Protein AF-A0A1V1VZX0-F1 (afdb_monomer)

Secondary structure (DSSP, 8-state):
---TT----EEE-TTT--EEEPPHHHHTTSHHHHHHHHHHHHHHHHHHHT-TTTT-HHHHHHTT---HHHHTSHHHHHHHHHHHHHHHHHHHHHHHTT----------

Mean predicted aligned error: 8.4 Å

Solvent-accessible surface area (backbone atoms only — not comparable to full-atom values): 6699 Å² total; per-residue (Å²): 133,86,63,91,80,75,67,85,55,66,42,69,40,92,87,77,69,51,76,41,75,53,53,68,64,62,53,66,66,40,69,67,35,40,72,74,55,31,70,66,55,41,48,51,52,37,40,46,35,54,34,79,94,36,75,17,45,52,56,36,51,75,72,69,65,62,45,72,70,55,64,71,27,71,67,42,54,48,50,53,52,50,53,46,48,70,63,45,48,62,51,52,46,71,75,56,68,89,71,84,77,85,80,89,74,85,87,136

Sequence (108 aa):
MRMRAGVNTLVVDPLTGVETEKGLGALLVVDAALEILGPGLQLELRSLLVEQEGPNLRNELAHGLVTDAAAWSANAVYAWWLIMRIAVVPVWVAMHGDSEPGGEESDE

Structure (mmCIF, N/CA/C/O backbone):
data_AF-A0A1V1VZX0-F1
#
_entry.id   AF-A0A1V1VZX0-F1
#
loop_
_atom_site.group_PDB
_atom_site.id
_atom_site.type_symbol
_atom_site.label_atom_id
_atom_site.label_alt_id
_atom_site.label_comp_id
_atom_site.label_asym_id
_atom_site.label_entity_id
_atom_site.label_seq_id
_atom_site.pdbx_PDB_ins_code
_atom_site.Cartn_x
_atom_site.Cartn_y
_atom_site.Cartn_z
_atom_site.occupancy
_atom_site.B_iso_or_equiv
_atom_site.auth_seq_id
_atom_site.auth_comp_id
_atom_site.auth_asym_id
_atom_site.auth_atom_id
_atom_site.pdbx_PDB_model_num
ATOM 1 N N . MET A 1 1 ? -15.032 12.680 11.605 1.00 42.19 1 MET A N 1
ATOM 2 C CA . MET A 1 1 ? -14.862 11.727 10.486 1.00 42.19 1 MET A CA 1
ATOM 3 C C . MET A 1 1 ? -15.626 10.457 10.846 1.00 42.19 1 MET A C 1
ATOM 5 O O . MET A 1 1 ? -15.316 9.868 11.869 1.00 42.19 1 MET A O 1
ATOM 9 N N . ARG A 1 2 ? -16.710 10.100 10.140 1.00 34.97 2 ARG A N 1
ATOM 10 C CA . ARG A 1 2 ? -17.518 8.914 10.498 1.00 34.97 2 ARG A CA 1
ATOM 11 C C . ARG A 1 2 ? -16.845 7.653 9.944 1.00 34.97 2 ARG A C 1
ATOM 13 O O . ARG A 1 2 ? -16.831 7.463 8.732 1.00 34.97 2 ARG A O 1
ATOM 20 N N . MET A 1 3 ? -16.309 6.803 10.818 1.00 57.09 3 MET A N 1
ATOM 21 C CA . MET A 1 3 ? -15.815 5.470 10.458 1.00 57.09 3 MET A CA 1
ATOM 22 C C . MET A 1 3 ? -17.021 4.573 10.143 1.00 57.09 3 MET A C 1
ATOM 24 O O . MET A 1 3 ? -17.716 4.124 11.050 1.00 57.09 3 MET A O 1
ATOM 28 N N . ARG A 1 4 ? -17.312 4.350 8.854 1.00 59.84 4 ARG A N 1
ATOM 29 C CA . ARG A 1 4 ? -18.504 3.607 8.390 1.00 59.84 4 ARG A CA 1
ATOM 30 C C . ARG A 1 4 ? -18.593 2.163 8.909 1.00 59.84 4 ARG A C 1
ATOM 32 O O . ARG A 1 4 ? -19.697 1.646 8.991 1.00 59.84 4 ARG A O 1
ATOM 39 N N . ALA A 1 5 ? -17.467 1.550 9.274 1.00 69.75 5 ALA A N 1
ATOM 40 C CA . ALA A 1 5 ? -17.396 0.161 9.733 1.00 69.75 5 ALA A CA 1
ATOM 41 C C . ALA A 1 5 ? -17.203 0.002 11.2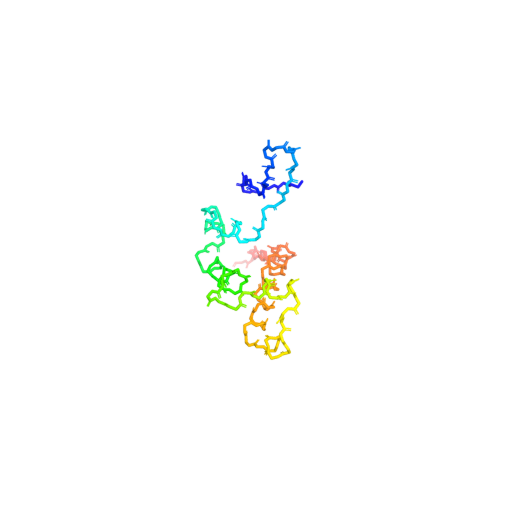56 1.00 69.75 5 ALA A C 1
ATOM 43 O O . ALA A 1 5 ? -17.093 -1.117 11.737 1.00 69.75 5 ALA A O 1
ATOM 44 N N . GLY A 1 6 ? -17.110 1.096 12.027 1.00 77.06 6 GLY A N 1
ATOM 45 C CA . GLY A 1 6 ? -16.894 1.024 13.483 1.00 77.06 6 GLY A CA 1
ATOM 46 C C . GLY A 1 6 ? -15.530 0.462 13.925 1.00 77.06 6 GLY A C 1
ATOM 47 O O . GLY A 1 6 ? -15.329 0.208 15.109 1.00 77.06 6 GLY A O 1
ATOM 48 N N . VAL A 1 7 ? -14.588 0.274 12.996 1.00 81.94 7 VAL A N 1
ATOM 49 C CA . VAL A 1 7 ? -13.246 -0.261 13.270 1.00 81.94 7 VAL A CA 1
ATOM 50 C C . VAL A 1 7 ? -12.346 0.840 13.822 1.00 81.94 7 VAL A C 1
ATOM 52 O O . VAL A 1 7 ? -12.203 1.889 13.200 1.00 81.94 7 VAL A O 1
ATOM 55 N N . ASN A 1 8 ? -11.694 0.583 14.959 1.00 81.75 8 ASN A N 1
ATOM 56 C CA . ASN A 1 8 ? -10.736 1.518 15.542 1.00 81.75 8 ASN A CA 1
ATOM 57 C C . ASN A 1 8 ? -9.443 1.566 14.704 1.00 81.75 8 ASN A C 1
ATOM 59 O O . ASN A 1 8 ? -8.684 0.588 14.660 1.00 81.75 8 ASN A O 1
ATOM 63 N N . THR A 1 9 ? -9.184 2.708 14.064 1.00 84.69 9 THR A N 1
ATOM 64 C CA . THR A 1 9 ? -7.963 2.968 13.283 1.00 84.69 9 THR A CA 1
ATOM 65 C C . THR A 1 9 ? -6.873 3.682 14.076 1.00 84.69 9 THR A C 1
ATOM 67 O O . THR A 1 9 ? -5.783 3.859 13.551 1.00 84.69 9 THR A O 1
ATOM 70 N N . LEU A 1 10 ? -7.114 4.033 15.337 1.00 87.38 10 LEU A N 1
ATOM 71 C CA . LEU A 1 10 ? -6.179 4.760 16.186 1.00 87.38 10 LEU A CA 1
ATOM 72 C C . LEU A 1 10 ? -5.286 3.813 16.999 1.00 87.38 10 LEU A C 1
ATOM 74 O O . LEU A 1 10 ? -5.649 2.680 17.335 1.00 87.38 10 LEU A O 1
ATOM 78 N N . VAL A 1 11 ? -4.102 4.310 17.331 1.00 84.81 11 VAL A N 1
ATOM 79 C CA . VAL A 1 11 ? -3.175 3.780 18.328 1.00 84.81 11 VAL A CA 1
ATOM 80 C C . VAL A 1 11 ? -3.029 4.841 19.406 1.00 84.81 11 VAL A C 1
ATOM 82 O O . VAL A 1 11 ? -2.673 5.980 19.108 1.00 84.81 11 VAL A O 1
ATOM 85 N N . VAL A 1 12 ? -3.297 4.458 20.652 1.00 86.38 12 VAL A N 1
ATOM 86 C CA . VAL A 1 12 ? -3.113 5.321 21.821 1.00 86.38 12 VAL A CA 1
ATOM 87 C C . VAL A 1 12 ? -1.799 4.944 22.487 1.00 86.38 12 VAL A C 1
ATOM 89 O O . VAL A 1 12 ? -1.601 3.780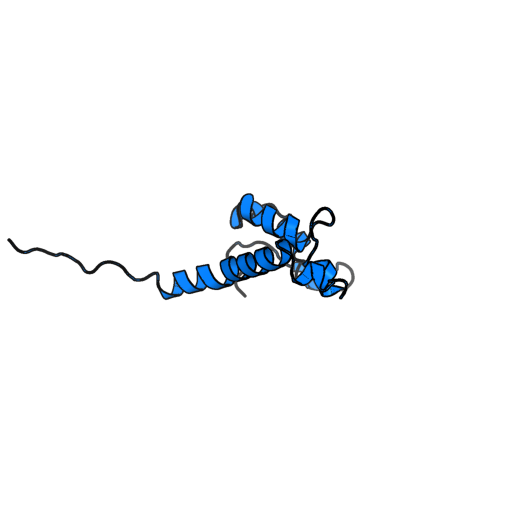 22.842 1.00 86.38 12 VAL A O 1
ATOM 92 N N . ASP A 1 13 ? -0.907 5.913 22.655 1.00 85.25 13 ASP A N 1
ATOM 93 C CA . ASP A 1 13 ? 0.297 5.734 23.461 1.00 85.25 13 ASP A CA 1
ATOM 94 C C . ASP A 1 13 ? -0.098 5.654 24.952 1.00 85.25 13 ASP A C 1
ATOM 96 O O . ASP A 1 13 ? -0.642 6.619 25.495 1.00 85.25 13 ASP A O 1
ATOM 100 N N . PRO A 1 14 ? 0.166 4.528 25.642 1.00 85.19 14 PRO A N 1
ATOM 101 C CA . PRO A 1 14 ? -0.244 4.340 27.032 1.00 85.19 14 PRO A CA 1
ATOM 102 C C . PRO A 1 14 ? 0.513 5.227 28.034 1.00 85.19 14 PRO A C 1
ATOM 104 O O . PRO A 1 14 ? 0.049 5.386 29.162 1.00 85.19 14 PRO A O 1
ATOM 107 N N . LEU A 1 15 ? 1.669 5.786 27.662 1.00 85.81 15 LEU A N 1
ATOM 108 C CA . LEU A 1 15 ? 2.494 6.641 28.522 1.00 85.81 15 LEU A CA 1
ATOM 109 C C . LEU A 1 15 ? 2.159 8.124 28.347 1.00 85.81 15 LEU A C 1
ATOM 111 O O . LEU A 1 15 ? 2.169 8.872 29.324 1.00 85.81 15 LEU A O 1
ATOM 115 N N . THR A 1 16 ? 1.885 8.555 27.115 1.00 89.00 16 THR A N 1
ATOM 116 C CA . THR A 1 16 ? 1.655 9.974 26.793 1.00 89.00 16 THR A CA 1
ATOM 117 C C . THR A 1 16 ? 0.183 10.322 26.577 1.00 89.00 16 THR A C 1
ATOM 119 O O . THR A 1 16 ? -0.178 11.496 26.632 1.00 89.00 16 THR A O 1
ATOM 122 N N . GLY A 1 17 ? -0.676 9.324 26.339 1.00 87.88 17 GLY A N 1
ATOM 123 C CA . GLY A 1 17 ? -2.086 9.512 25.991 1.00 87.88 17 GLY A CA 1
ATOM 124 C C . GLY A 1 17 ? -2.308 10.070 24.582 1.00 87.88 17 GLY A C 1
ATOM 125 O O . GLY A 1 17 ? -3.436 10.416 24.239 1.00 87.88 17 GLY A O 1
ATOM 126 N N . VAL A 1 18 ? -1.253 10.190 23.769 1.00 89.31 18 VAL A N 1
ATOM 127 C CA . VAL A 1 18 ? -1.343 10.716 22.404 1.00 89.31 18 VAL A CA 1
ATOM 128 C C . VAL A 1 18 ? -1.970 9.671 21.486 1.00 89.31 18 VAL A C 1
ATOM 130 O O . VAL A 1 18 ? -1.546 8.515 21.454 1.00 89.31 18 VAL A O 1
ATOM 133 N N . GLU A 1 19 ? -2.963 10.099 20.709 1.00 89.81 19 GLU A N 1
ATOM 134 C CA . GLU A 1 19 ? -3.600 9.279 19.682 1.00 89.81 19 GLU A CA 1
ATOM 135 C C . GLU A 1 19 ? -2.952 9.528 18.317 1.00 89.81 19 GLU A C 1
ATOM 137 O O . GLU A 1 19 ? -2.774 10.669 17.885 1.00 89.81 19 GLU A O 1
ATOM 142 N N . THR A 1 20 ? -2.610 8.448 17.622 1.00 88.12 20 THR A N 1
ATOM 143 C CA . THR A 1 20 ? -2.071 8.477 16.256 1.00 88.12 20 THR A CA 1
ATOM 144 C C . THR A 1 20 ? -2.810 7.479 15.379 1.00 88.12 20 THR A C 1
ATOM 146 O O . THR A 1 20 ? -3.356 6.498 15.871 1.00 88.12 20 THR A O 1
ATOM 149 N N . GLU A 1 21 ? -2.848 7.709 14.070 1.00 87.81 21 GLU A N 1
ATOM 150 C CA . GLU A 1 21 ? -3.440 6.740 13.145 1.00 87.81 21 GLU A CA 1
ATOM 151 C C . GLU A 1 21 ? -2.527 5.520 12.973 1.00 87.81 21 GLU A C 1
ATOM 153 O O . GLU A 1 21 ? -1.302 5.636 12.847 1.00 87.81 21 GLU A O 1
ATOM 158 N N . LYS A 1 22 ? -3.133 4.332 12.913 1.00 88.62 22 LYS A N 1
ATOM 159 C CA . LYS A 1 22 ? -2.447 3.089 12.556 1.00 88.62 22 LYS A CA 1
ATOM 160 C C . LYS A 1 22 ? -1.825 3.236 11.171 1.00 88.62 22 LYS A C 1
ATOM 162 O O . LYS A 1 22 ? -2.468 3.657 10.212 1.00 88.62 22 LYS A O 1
ATOM 167 N N . GLY A 1 23 ? -0.575 2.798 11.044 1.00 89.56 23 GLY A N 1
ATOM 168 C CA . GLY A 1 23 ? 0.063 2.672 9.738 1.00 89.56 23 GLY A CA 1
ATOM 169 C C . GLY A 1 23 ? -0.668 1.663 8.844 1.00 89.56 23 GLY A C 1
ATOM 170 O O . GLY A 1 23 ? -1.289 0.718 9.332 1.00 89.56 23 GLY A O 1
ATOM 171 N N . LEU A 1 24 ? -0.529 1.822 7.524 1.00 90.75 24 LEU A N 1
ATOM 172 C CA . LEU A 1 24 ? -1.189 0.969 6.527 1.00 90.75 24 LEU A CA 1
ATOM 173 C C . LEU A 1 24 ? -0.956 -0.530 6.772 1.00 90.75 24 LEU A C 1
ATOM 175 O O . LEU A 1 24 ? -1.896 -1.310 6.699 1.00 90.75 24 LEU A O 1
ATOM 179 N N . GLY A 1 25 ? 0.270 -0.932 7.119 1.00 91.19 25 GLY A N 1
ATOM 180 C CA . 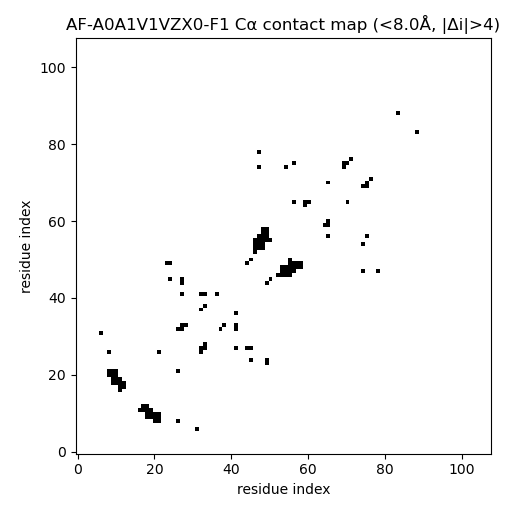GLY A 1 25 ? 0.570 -2.335 7.412 1.00 91.19 25 GLY A CA 1
ATOM 181 C C . GLY A 1 25 ? -0.234 -2.890 8.589 1.00 91.19 25 GLY 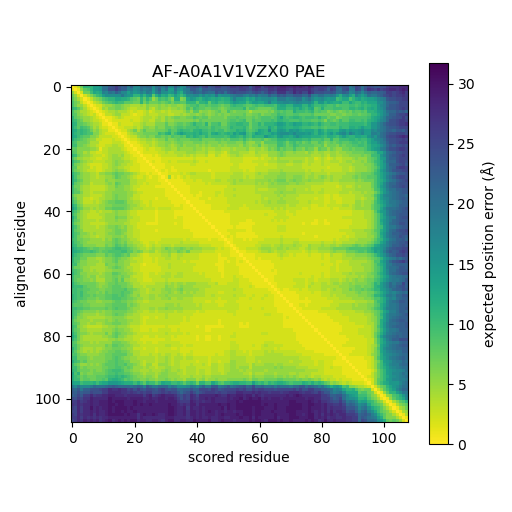A C 1
ATOM 182 O O . GLY A 1 25 ? -0.763 -3.989 8.496 1.00 91.19 25 GLY A O 1
ATOM 183 N N . ALA A 1 26 ? -0.414 -2.108 9.656 1.00 90.62 26 ALA A N 1
ATOM 184 C CA . ALA A 1 26 ? -1.234 -2.513 10.797 1.00 90.62 26 ALA A CA 1
ATOM 185 C C . ALA A 1 26 ? -2.727 -2.564 10.435 1.00 90.62 26 ALA A C 1
ATOM 187 O O . ALA A 1 26 ? -3.442 -3.452 10.891 1.00 90.62 26 ALA A O 1
ATOM 188 N N . LEU A 1 27 ? -3.193 -1.640 9.589 1.00 91.88 27 LEU A N 1
ATOM 189 C CA . LEU A 1 27 ? -4.572 -1.634 9.097 1.00 91.88 27 LEU A CA 1
ATOM 190 C C . LEU A 1 27 ? -4.876 -2.824 8.185 1.00 91.88 27 LEU A C 1
ATOM 192 O O . LEU A 1 27 ? -5.983 -3.334 8.231 1.00 91.88 27 LEU A O 1
ATOM 196 N N . LEU A 1 28 ? -3.922 -3.292 7.381 1.00 92.31 28 LEU A N 1
ATOM 197 C CA . LEU A 1 28 ? -4.148 -4.401 6.448 1.00 92.31 28 LEU A CA 1
ATOM 198 C C . LEU A 1 28 ? -4.100 -5.789 7.102 1.00 92.31 28 LEU A C 1
ATOM 200 O O . LEU A 1 28 ? -4.345 -6.772 6.410 1.00 92.31 28 LEU A O 1
ATOM 204 N N . VAL A 1 29 ? -3.788 -5.895 8.397 1.00 89.88 29 VAL A N 1
ATOM 205 C CA . VAL A 1 29 ? -3.686 -7.182 9.116 1.00 89.88 29 VAL A CA 1
ATOM 206 C C . VAL A 1 29 ? -4.897 -7.450 10.018 1.00 89.88 29 VAL A C 1
ATOM 208 O O . VAL A 1 29 ? -5.096 -8.585 10.433 1.00 89.88 29 VAL A O 1
ATOM 211 N N . VAL A 1 30 ? -5.737 -6.450 10.307 1.00 89.06 30 VAL A N 1
ATOM 212 C CA . VAL A 1 30 ? -6.948 -6.675 11.115 1.00 89.06 30 VAL A CA 1
ATOM 213 C C . VAL A 1 30 ? -8.004 -7.454 10.324 1.00 89.06 30 VAL A C 1
ATOM 215 O O . VAL A 1 30 ? -8.163 -7.228 9.124 1.00 89.06 30 VAL A O 1
ATOM 218 N N . ASP A 1 31 ? -8.778 -8.307 10.999 1.00 88.31 31 ASP A N 1
ATOM 219 C CA . ASP A 1 31 ? -9.818 -9.138 10.366 1.00 88.31 31 ASP A CA 1
ATOM 220 C C . ASP A 1 31 ? -10.834 -8.302 9.577 1.00 88.31 31 ASP A C 1
ATOM 222 O O . ASP A 1 31 ? -11.196 -8.635 8.451 1.00 88.31 31 ASP A O 1
ATOM 226 N N . ALA A 1 32 ? -11.200 -7.132 10.104 1.00 88.69 32 ALA A N 1
ATOM 227 C CA . ALA A 1 32 ? -12.106 -6.218 9.421 1.00 88.69 32 ALA A CA 1
ATOM 228 C C . ALA A 1 32 ? -11.576 -5.737 8.055 1.00 88.69 32 ALA A C 1
ATOM 230 O O . ALA A 1 32 ? -12.364 -5.439 7.162 1.00 88.69 32 ALA A O 1
ATOM 231 N N . ALA A 1 33 ? -10.257 -5.663 7.850 1.00 89.94 33 ALA A N 1
ATOM 232 C CA . ALA A 1 33 ? -9.706 -5.309 6.544 1.00 89.94 33 ALA A CA 1
ATOM 233 C C . ALA A 1 33 ? -9.896 -6.440 5.528 1.00 89.94 33 ALA A C 1
ATOM 235 O O . ALA A 1 33 ? -10.199 -6.156 4.371 1.00 89.94 33 ALA A O 1
ATOM 236 N N . LEU A 1 34 ? -9.779 -7.700 5.960 1.00 91.94 34 LEU A N 1
ATOM 237 C CA . LEU A 1 34 ? -10.102 -8.856 5.124 1.00 91.94 34 LEU A CA 1
ATOM 238 C C . LEU A 1 34 ? -11.595 -8.866 4.758 1.00 91.94 34 LEU A C 1
ATOM 240 O O . LEU A 1 34 ? -11.931 -9.106 3.602 1.00 91.94 34 LEU A O 1
ATOM 244 N N . GLU A 1 35 ? -12.479 -8.556 5.708 1.00 91.25 35 GLU A N 1
ATOM 245 C CA . GLU A 1 35 ? -13.929 -8.492 5.470 1.00 91.25 35 GLU A CA 1
ATOM 246 C C . GLU A 1 35 ? -14.323 -7.366 4.503 1.00 91.25 35 GLU A C 1
ATOM 248 O O . GLU A 1 35 ? -15.147 -7.571 3.613 1.00 91.25 35 GLU A O 1
ATOM 253 N N . ILE A 1 36 ? -13.731 -6.177 4.657 1.00 91.31 36 ILE A N 1
ATOM 254 C CA . ILE A 1 36 ? -14.085 -4.989 3.865 1.00 91.31 36 ILE A CA 1
ATOM 255 C C . ILE A 1 36 ? -13.468 -5.033 2.463 1.00 91.31 36 ILE A C 1
ATOM 257 O O . ILE A 1 36 ? -14.127 -4.673 1.489 1.00 91.31 36 ILE A O 1
ATOM 261 N N . LEU A 1 37 ? -12.192 -5.413 2.353 1.00 92.06 37 LEU A N 1
ATOM 262 C CA . LEU A 1 37 ? -11.451 -5.375 1.086 1.00 92.06 37 LEU A CA 1
ATOM 263 C C . LEU A 1 37 ? -11.570 -6.688 0.306 1.00 92.06 37 LEU A C 1
ATOM 265 O O . LEU A 1 37 ? -11.376 -6.706 -0.910 1.00 92.06 37 LEU A O 1
ATOM 269 N N . GLY A 1 38 ? -11.874 -7.784 0.998 1.00 94.62 38 GLY A N 1
ATOM 270 C CA . GLY A 1 38 ? -11.758 -9.130 0.461 1.00 94.62 38 GLY A CA 1
ATOM 271 C C . GLY A 1 38 ? -10.299 -9.606 0.367 1.00 94.62 38 GLY A C 1
ATOM 272 O O . GLY A 1 38 ? -9.356 -8.805 0.373 1.00 94.62 38 GLY A O 1
ATOM 273 N N . PRO A 1 39 ? -10.088 -10.928 0.232 1.00 94.62 39 PRO A N 1
ATOM 274 C CA . PRO A 1 39 ? -8.755 -11.532 0.269 1.00 94.62 39 PRO A CA 1
ATOM 275 C C . PRO A 1 39 ? -7.854 -11.096 -0.893 1.00 94.62 39 PRO A C 1
ATOM 277 O O . PRO A 1 39 ? -6.648 -10.965 -0.712 1.00 94.62 39 PRO A O 1
ATOM 280 N N . GLY A 1 40 ? -8.425 -10.847 -2.078 1.00 95.38 40 GLY A N 1
ATOM 281 C CA . GLY A 1 40 ? -7.660 -10.442 -3.262 1.00 95.38 40 GLY A CA 1
ATOM 282 C C . GLY A 1 40 ? -7.024 -9.063 -3.098 1.00 95.38 40 GLY A C 1
ATOM 283 O O . GLY A 1 40 ? -5.803 -8.933 -3.115 1.00 95.38 40 GLY A O 1
ATOM 284 N N . LEU A 1 41 ? -7.845 -8.038 -2.853 1.00 95.25 41 LEU A N 1
ATOM 285 C CA . LEU A 1 41 ? -7.354 -6.667 -2.715 1.00 95.25 41 LEU A CA 1
ATOM 286 C C . LEU A 1 41 ? -6.443 -6.503 -1.491 1.00 95.25 41 LEU A C 1
ATOM 288 O O . LEU A 1 41 ? -5.441 -5.794 -1.565 1.00 95.25 41 LEU A O 1
ATOM 292 N N . GLN A 1 42 ? -6.747 -7.176 -0.376 1.00 95.44 42 GLN A N 1
ATOM 293 C CA . GLN A 1 42 ? -5.868 -7.170 0.794 1.00 95.44 42 GLN A CA 1
ATOM 294 C C . GLN A 1 42 ? -4.483 -7.748 0.459 1.00 95.44 42 GLN A C 1
ATOM 296 O O . GLN A 1 42 ? -3.471 -7.147 0.824 1.00 95.44 42 GLN A O 1
ATOM 301 N N . LEU A 1 43 ? -4.425 -8.884 -0.247 1.00 94.75 43 LEU A N 1
ATOM 302 C CA . LEU A 1 43 ? -3.168 -9.510 -0.665 1.00 94.75 43 LEU A CA 1
ATOM 303 C C . LEU A 1 43 ? -2.370 -8.606 -1.608 1.00 94.75 43 LEU A C 1
ATOM 305 O O . LEU A 1 43 ? -1.162 -8.441 -1.424 1.00 94.75 43 LEU A O 1
ATOM 309 N N . GLU A 1 44 ? -3.032 -8.004 -2.593 1.00 95.75 44 GLU A N 1
ATOM 310 C CA . GLU A 1 44 ? -2.392 -7.077 -3.527 1.00 95.75 44 GLU A CA 1
ATOM 311 C C . GLU A 1 44 ? -1.788 -5.883 -2.782 1.00 95.75 44 GLU A C 1
ATOM 313 O O . GLU A 1 44 ? -0.603 -5.597 -2.937 1.00 95.75 44 GLU A O 1
ATOM 318 N N . LEU A 1 45 ? -2.547 -5.233 -1.895 1.00 96.19 45 LEU A N 1
ATOM 319 C CA . LEU A 1 45 ? -2.049 -4.087 -1.131 1.00 96.19 45 LEU A CA 1
ATOM 320 C C . LEU A 1 45 ? -0.895 -4.467 -0.195 1.00 96.19 45 LEU A C 1
ATOM 322 O O . LEU A 1 45 ? 0.077 -3.716 -0.088 1.00 96.19 45 LEU A O 1
ATOM 326 N N . ARG A 1 46 ? -0.972 -5.625 0.471 1.00 95.19 46 ARG A N 1
ATOM 327 C CA . ARG A 1 46 ? 0.099 -6.093 1.362 1.00 95.19 46 ARG A CA 1
ATOM 328 C C . ARG A 1 46 ? 1.372 -6.404 0.593 1.00 95.19 46 ARG A C 1
ATOM 330 O O . ARG A 1 46 ? 2.419 -5.849 0.918 1.00 95.19 46 ARG A O 1
ATOM 337 N N . SER A 1 47 ? 1.274 -7.257 -0.422 1.00 94.94 47 SER A N 1
ATOM 338 C CA . SER A 1 47 ? 2.441 -7.715 -1.178 1.00 94.94 47 SER A CA 1
ATOM 339 C C . SER A 1 47 ? 3.146 -6.561 -1.888 1.00 94.94 47 SER A C 1
ATOM 341 O O . SER A 1 47 ? 4.370 -6.505 -1.885 1.00 94.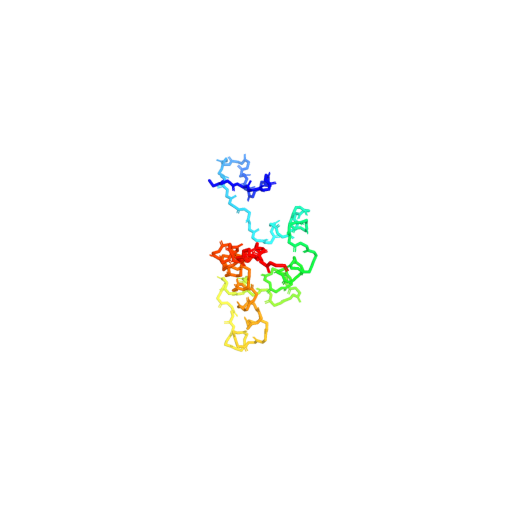94 47 SER A O 1
ATOM 343 N N . LEU A 1 48 ? 2.396 -5.601 -2.433 1.00 96.12 48 LEU A N 1
ATOM 344 C CA . LEU A 1 48 ? 2.963 -4.516 -3.227 1.00 96.12 48 LEU A CA 1
ATOM 345 C C . LEU A 1 48 ? 3.521 -3.363 -2.377 1.00 96.12 48 LEU A C 1
ATOM 347 O O . LEU A 1 48 ? 4.523 -2.751 -2.753 1.00 96.12 48 LEU A O 1
ATOM 351 N N . LEU A 1 49 ? 2.871 -3.039 -1.251 1.00 95.69 49 LEU A N 1
ATOM 352 C CA . LEU A 1 49 ? 3.166 -1.822 -0.486 1.00 95.69 49 LEU A CA 1
ATOM 353 C C . LEU A 1 49 ? 3.816 -2.070 0.878 1.00 95.69 49 LEU A C 1
ATOM 355 O O . LEU A 1 49 ? 4.434 -1.145 1.394 1.00 95.69 49 LEU A O 1
ATOM 359 N N . VAL A 1 50 ? 3.652 -3.239 1.499 1.00 94.25 50 VAL A N 1
ATOM 360 C CA . VAL A 1 50 ? 3.974 -3.421 2.930 1.00 94.25 50 VAL A CA 1
ATOM 361 C C . VAL A 1 50 ? 5.002 -4.515 3.182 1.00 94.25 50 VAL A C 1
ATOM 363 O O . VAL A 1 50 ? 5.913 -4.305 3.982 1.00 94.25 50 VAL A O 1
ATOM 366 N N . GLU A 1 51 ? 4.829 -5.682 2.567 1.00 93.69 51 GLU A N 1
ATOM 367 C CA . GLU A 1 51 ? 5.653 -6.855 2.860 1.00 93.69 51 GLU A CA 1
ATOM 368 C C . GLU A 1 51 ? 7.069 -6.691 2.300 1.00 93.69 51 GLU A C 1
ATOM 370 O O . GLU A 1 51 ? 7.245 -6.306 1.145 1.00 93.69 51 GLU A O 1
ATOM 375 N N . GLN A 1 52 ? 8.076 -7.035 3.108 1.00 90.31 52 GLN A N 1
ATOM 376 C CA . GLN A 1 52 ? 9.487 -6.981 2.700 1.00 90.31 52 GLN A CA 1
ATOM 377 C C . GLN A 1 52 ? 9.845 -8.045 1.656 1.00 90.31 52 GLN A C 1
ATOM 379 O O . GLN A 1 52 ? 10.749 -7.829 0.860 1.00 90.31 52 GLN A O 1
ATOM 384 N N . GLU A 1 53 ? 9.124 -9.171 1.644 1.00 89.31 53 GLU A N 1
ATOM 385 C CA . GLU A 1 53 ? 9.263 -10.224 0.626 1.00 89.31 53 GLU A CA 1
ATOM 386 C C . GLU A 1 53 ? 8.721 -9.785 -0.746 1.00 89.31 53 GLU A C 1
ATOM 388 O O . GLU A 1 53 ? 8.976 -10.428 -1.764 1.00 89.31 53 GLU A O 1
ATOM 393 N N . GLY A 1 54 ? 7.933 -8.706 -0.777 1.00 89.50 54 GLY A N 1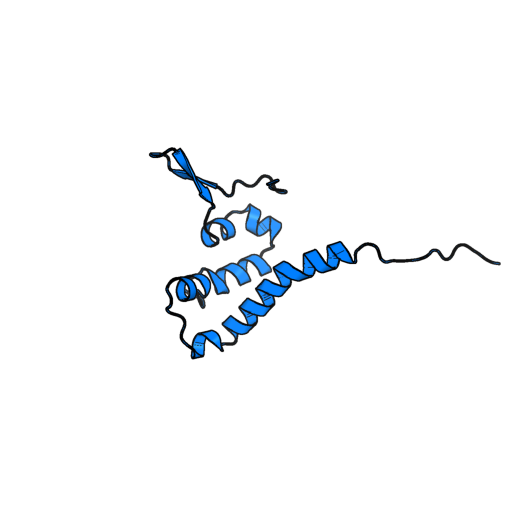
ATOM 394 C CA . GLY A 1 54 ? 7.441 -8.086 -1.996 1.00 89.50 54 GLY A CA 1
ATOM 395 C C . GLY A 1 54 ? 8.220 -6.818 -2.361 1.00 89.50 54 GLY A C 1
ATOM 396 O O . GLY A 1 54 ? 9.253 -6.512 -1.772 1.00 89.50 54 GLY A O 1
ATOM 397 N N . PRO A 1 55 ? 7.715 -6.031 -3.325 1.00 92.31 55 PRO A N 1
ATOM 398 C CA . PRO A 1 55 ? 8.347 -4.781 -3.749 1.00 92.31 55 PRO A CA 1
ATOM 399 C C . PRO A 1 55 ? 8.453 -3.711 -2.657 1.00 92.31 55 PRO A C 1
ATOM 401 O O . PRO A 1 55 ? 9.212 -2.764 -2.819 1.00 92.31 55 PRO A O 1
ATOM 404 N N . ASN A 1 56 ? 7.664 -3.824 -1.579 1.00 95.06 56 ASN A N 1
ATOM 405 C CA . ASN A 1 56 ? 7.731 -2.943 -0.411 1.00 95.06 56 ASN A CA 1
ATOM 406 C C . ASN A 1 56 ? 7.682 -1.435 -0.756 1.00 95.06 56 ASN A C 1
ATOM 408 O O . ASN A 1 56 ? 8.292 -0.592 -0.085 1.00 95.06 56 ASN A O 1
ATOM 412 N N . LEU A 1 57 ? 6.946 -1.085 -1.822 1.00 94.81 57 LEU A N 1
ATOM 413 C CA . LEU A 1 57 ? 7.102 0.196 -2.521 1.00 94.81 57 LEU A CA 1
ATOM 414 C C . LEU A 1 57 ? 6.849 1.400 -1.618 1.00 94.81 57 LEU A C 1
ATOM 416 O O . LEU A 1 57 ? 7.525 2.415 -1.750 1.00 94.81 57 LEU A O 1
ATOM 420 N N . ARG A 1 58 ? 5.895 1.309 -0.680 1.00 94.38 58 ARG A N 1
ATOM 421 C CA . ARG A 1 58 ? 5.604 2.408 0.254 1.00 94.38 58 ARG A CA 1
ATOM 422 C C . ARG A 1 58 ? 6.829 2.746 1.093 1.00 94.38 58 ARG A C 1
ATOM 424 O O . ARG A 1 58 ? 7.119 3.923 1.288 1.00 94.38 58 ARG A O 1
ATOM 431 N N . ASN A 1 59 ? 7.485 1.726 1.640 1.00 94.00 59 ASN A N 1
ATOM 432 C CA . ASN A 1 59 ? 8.571 1.924 2.586 1.00 94.00 59 ASN A CA 1
ATOM 433 C C . ASN A 1 59 ? 9.832 2.370 1.838 1.00 94.00 59 ASN A C 1
ATOM 435 O O . ASN A 1 59 ? 10.446 3.354 2.245 1.00 94.00 59 ASN A O 1
ATOM 439 N N . G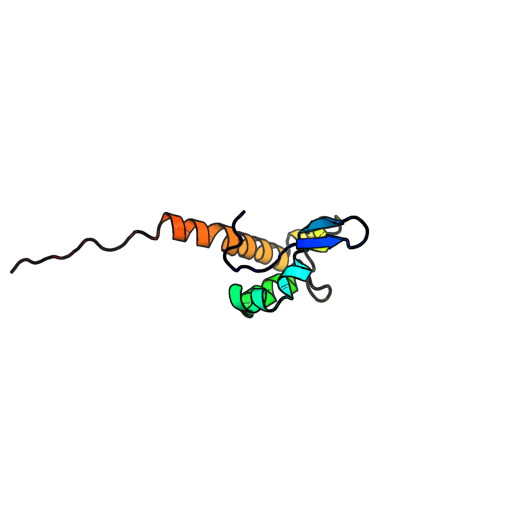LU A 1 60 ? 10.166 1.739 0.707 1.00 94.88 60 GLU A N 1
ATOM 440 C CA . GLU A 1 60 ? 11.293 2.187 -0.121 1.00 94.88 60 GLU A CA 1
ATOM 441 C C . GLU A 1 60 ? 11.104 3.628 -0.605 1.00 94.88 60 GLU A C 1
ATOM 443 O O . GLU A 1 60 ? 12.034 4.431 -0.529 1.00 94.88 60 GLU A O 1
ATOM 448 N N . LEU A 1 61 ? 9.893 3.991 -1.043 1.00 93.75 61 LEU A N 1
ATOM 449 C CA . LEU A 1 61 ? 9.598 5.347 -1.504 1.00 93.75 61 LEU A CA 1
ATOM 450 C C . LEU A 1 61 ? 9.711 6.363 -0.365 1.00 93.75 61 LEU A C 1
ATOM 452 O O . LEU A 1 61 ? 10.356 7.395 -0.533 1.00 93.75 61 LEU A O 1
ATOM 456 N N . ALA A 1 62 ? 9.125 6.072 0.800 1.00 93.31 62 ALA A N 1
ATOM 457 C CA . ALA A 1 62 ? 9.165 6.964 1.960 1.00 93.31 62 ALA A CA 1
ATOM 458 C C . ALA A 1 62 ? 10.587 7.170 2.506 1.00 93.31 62 ALA A C 1
ATOM 460 O O . ALA A 1 62 ? 10.895 8.237 3.035 1.00 93.31 62 ALA A O 1
ATOM 461 N N . HIS A 1 63 ? 11.455 6.167 2.365 1.00 95.00 63 HIS A N 1
ATOM 462 C CA . HIS A 1 63 ? 12.866 6.265 2.731 1.00 95.00 63 HIS A CA 1
ATOM 463 C C . HIS A 1 63 ? 13.747 6.876 1.631 1.00 95.00 63 HIS A C 1
ATOM 465 O O . HIS A 1 63 ? 14.926 7.123 1.879 1.00 95.00 63 HIS A O 1
ATOM 471 N N . GLY A 1 64 ? 13.203 7.139 0.438 1.00 95.12 64 GLY A N 1
ATOM 472 C CA . GLY A 1 64 ? 13.965 7.668 -0.696 1.00 95.12 64 GLY A CA 1
ATOM 473 C C . GLY A 1 64 ? 14.922 6.648 -1.320 1.00 95.12 64 GLY A C 1
ATOM 474 O O . GLY A 1 64 ? 15.949 7.031 -1.872 1.00 95.12 64 GLY A O 1
ATOM 475 N N . LEU A 1 65 ? 14.607 5.357 -1.209 1.00 95.38 65 LEU A N 1
ATOM 476 C CA . LEU A 1 65 ? 15.427 4.242 -1.697 1.00 95.38 65 LEU A CA 1
ATOM 477 C C . LEU A 1 65 ? 14.978 3.711 -3.069 1.00 95.38 65 LEU A C 1
ATOM 479 O O . LEU A 1 65 ? 15.626 2.829 -3.627 1.00 95.38 65 LEU A O 1
ATOM 483 N N . VAL A 1 66 ? 13.891 4.248 -3.631 1.00 94.75 66 VAL A N 1
ATOM 484 C CA . VAL A 1 66 ? 13.396 3.849 -4.956 1.00 94.75 66 VAL A CA 1
ATOM 485 C C . VAL A 1 66 ? 14.359 4.327 -6.038 1.00 94.75 66 VAL A C 1
ATOM 487 O O . VAL A 1 66 ? 14.585 5.521 -6.214 1.00 94.75 66 VAL A O 1
ATOM 490 N N . THR A 1 67 ? 14.901 3.373 -6.790 1.00 95.06 67 THR A N 1
ATOM 491 C CA . THR A 1 67 ? 15.718 3.641 -7.980 1.00 95.06 67 THR A CA 1
ATOM 492 C C . THR A 1 67 ? 14.845 3.984 -9.186 1.00 95.06 67 THR A C 1
ATOM 494 O O . THR A 1 67 ? 13.675 3.601 -9.237 1.00 95.06 67 THR A O 1
ATOM 497 N N . ASP A 1 68 ? 15.426 4.607 -10.214 1.00 95.56 68 ASP A N 1
ATOM 498 C CA . ASP A 1 68 ? 14.726 4.853 -11.482 1.00 95.56 68 ASP A CA 1
ATOM 499 C C . ASP A 1 68 ? 14.147 3.552 -12.058 1.00 95.56 68 ASP A C 1
ATOM 501 O O . ASP A 1 68 ? 12.972 3.485 -12.405 1.0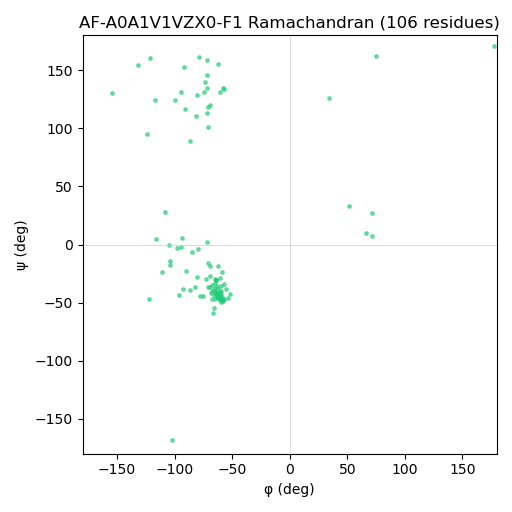0 95.56 68 ASP A O 1
ATOM 505 N N . ALA A 1 69 ? 14.932 2.471 -12.087 1.00 95.00 69 ALA A N 1
ATOM 506 C CA . ALA A 1 69 ? 14.466 1.179 -12.588 1.00 95.00 69 ALA A CA 1
ATOM 507 C C . ALA A 1 69 ? 13.258 0.640 -11.798 1.00 95.00 69 ALA A C 1
ATOM 509 O O . ALA A 1 69 ? 12.319 0.111 -12.394 1.00 95.00 69 ALA A O 1
ATOM 510 N N . ALA A 1 70 ? 13.252 0.804 -10.471 1.00 93.12 70 ALA A N 1
ATOM 511 C CA . ALA A 1 70 ? 12.119 0.422 -9.632 1.00 93.12 70 ALA A CA 1
ATOM 512 C C . ALA A 1 70 ? 10.887 1.302 -9.908 1.00 93.12 70 ALA A C 1
ATOM 514 O O . ALA A 1 70 ? 9.778 0.773 -10.015 1.00 93.12 70 ALA A O 1
ATOM 515 N N . ALA A 1 71 ? 11.075 2.610 -10.112 1.00 93.19 71 ALA A N 1
ATOM 516 C CA . ALA A 1 71 ? 10.006 3.550 -10.453 1.00 93.19 71 ALA A CA 1
ATOM 517 C C . ALA A 1 71 ? 9.348 3.255 -11.816 1.00 93.19 71 ALA A C 1
ATOM 519 O O . ALA A 1 71 ? 8.150 3.481 -11.977 1.00 93.19 71 ALA A O 1
ATOM 520 N N . TRP A 1 72 ? 10.102 2.702 -12.772 1.00 95.06 72 TRP A N 1
ATOM 521 C CA . TRP A 1 72 ? 9.605 2.276 -14.091 1.00 95.06 72 TRP A CA 1
ATOM 522 C C . TRP A 1 72 ? 9.199 0.794 -14.156 1.00 95.06 72 TRP A C 1
ATOM 524 O O . TRP A 1 72 ? 8.871 0.282 -15.228 1.00 95.06 72 TRP A O 1
ATOM 534 N N . SER A 1 73 ? 9.226 0.078 -13.031 1.00 95.69 73 SER A N 1
ATOM 535 C CA . SER A 1 73 ? 8.911 -1.350 -12.995 1.00 95.69 73 SER A CA 1
ATOM 536 C C . SER A 1 73 ? 7.420 -1.633 -13.208 1.00 95.69 73 SER A C 1
ATOM 538 O O . SER A 1 73 ? 6.552 -0.804 -12.925 1.00 95.69 73 SER A O 1
ATOM 540 N N . ALA A 1 74 ? 7.101 -2.863 -13.622 1.00 96.94 74 ALA A N 1
ATOM 541 C CA . ALA A 1 74 ? 5.717 -3.329 -13.705 1.00 96.94 74 ALA A CA 1
ATOM 542 C C . ALA A 1 74 ? 4.984 -3.223 -12.354 1.00 96.94 74 ALA A C 1
ATOM 544 O O . ALA A 1 74 ? 3.802 -2.893 -12.327 1.00 96.94 74 ALA A O 1
ATOM 545 N N . ASN A 1 75 ? 5.694 -3.426 -11.237 1.00 95.81 75 ASN A N 1
ATOM 546 C CA . ASN A 1 75 ? 5.136 -3.285 -9.891 1.00 95.81 75 ASN A CA 1
ATOM 547 C C . ASN A 1 75 ? 4.715 -1.838 -9.604 1.00 95.81 75 ASN A C 1
ATOM 549 O O . ASN A 1 75 ? 3.635 -1.620 -9.063 1.00 95.81 75 ASN A O 1
ATOM 553 N N . ALA A 1 76 ? 5.528 -0.852 -9.997 1.00 95.38 76 ALA A N 1
ATOM 554 C CA . ALA A 1 76 ? 5.208 0.564 -9.819 1.00 95.38 76 ALA A CA 1
ATOM 555 C C . ALA A 1 76 ? 4.033 1.006 -10.707 1.00 95.38 76 ALA A C 1
ATOM 557 O O . ALA A 1 76 ? 3.129 1.699 -10.238 1.00 95.38 76 ALA A O 1
ATOM 558 N N . VAL A 1 77 ? 3.997 0.555 -11.966 1.00 97.00 77 VAL A N 1
ATOM 559 C CA . VAL A 1 77 ? 2.866 0.816 -12.875 1.00 97.00 77 VAL A CA 1
ATOM 560 C C . VAL A 1 77 ? 1.579 0.190 -12.333 1.00 97.00 77 VAL A C 1
ATOM 562 O O . VAL A 1 77 ? 0.536 0.848 -12.297 1.00 97.00 77 VAL A O 1
ATOM 565 N N . TYR A 1 78 ? 1.652 -1.057 -11.863 1.00 97.25 78 TYR A N 1
ATOM 566 C CA . TYR A 1 78 ? 0.515 -1.742 -11.257 1.00 97.25 78 TYR A CA 1
ATOM 567 C C . TYR A 1 78 ? 0.044 -1.043 -9.978 1.00 97.25 78 TYR A C 1
ATOM 569 O O . TYR A 1 78 ? -1.156 -0.840 -9.806 1.00 97.25 78 TYR A O 1
ATOM 577 N N . ALA A 1 79 ? 0.969 -0.603 -9.118 1.00 96.06 79 ALA A N 1
ATOM 578 C CA . ALA A 1 79 ? 0.648 0.147 -7.906 1.00 96.06 79 ALA A CA 1
ATOM 579 C C . ALA A 1 79 ? -0.139 1.420 -8.230 1.00 96.06 79 ALA A C 1
ATOM 581 O O . ALA A 1 79 ? -1.175 1.677 -7.618 1.00 96.06 79 ALA A O 1
ATOM 582 N N . TRP A 1 80 ? 0.307 2.187 -9.229 1.00 95.25 80 TRP A N 1
ATOM 583 C CA . TRP A 1 80 ? -0.399 3.384 -9.684 1.00 95.25 80 TRP A CA 1
ATOM 584 C C . TRP A 1 80 ? -1.801 3.078 -10.198 1.00 95.25 80 TRP A C 1
ATOM 586 O O . TRP A 1 80 ? -2.762 3.739 -9.796 1.00 95.25 80 TRP A O 1
ATOM 596 N N . TRP A 1 81 ? -1.935 2.062 -11.050 1.00 96.75 81 TRP A N 1
ATOM 597 C CA . TRP A 1 81 ? -3.240 1.631 -11.542 1.00 96.75 81 TRP A CA 1
ATOM 598 C C . TRP A 1 81 ? -4.167 1.211 -10.395 1.00 96.75 81 TRP A C 1
ATOM 600 O O . TRP A 1 81 ? -5.317 1.649 -10.354 1.00 96.75 81 TRP A O 1
ATOM 610 N N . LEU A 1 82 ? -3.666 0.423 -9.439 1.00 96.62 82 LEU A N 1
ATOM 611 C CA . LEU A 1 82 ? -4.441 -0.060 -8.298 1.00 96.62 82 LEU A CA 1
ATOM 612 C C . LEU A 1 82 ? -4.902 1.099 -7.408 1.00 96.62 82 LEU A C 1
ATOM 614 O O . LEU A 1 82 ? -6.078 1.160 -7.053 1.00 96.62 82 LEU A O 1
ATOM 618 N N . ILE A 1 83 ? -4.009 2.046 -7.097 1.00 94.69 83 ILE A N 1
ATOM 619 C CA . ILE A 1 83 ? -4.328 3.242 -6.301 1.00 94.69 83 ILE A CA 1
ATOM 620 C C . ILE A 1 83 ? -5.408 4.078 -6.995 1.00 94.69 83 ILE A C 1
ATOM 622 O O . ILE A 1 83 ? -6.380 4.488 -6.359 1.00 94.69 83 ILE A O 1
ATOM 626 N N . MET A 1 84 ? -5.292 4.296 -8.307 1.00 94.94 84 MET A N 1
ATOM 627 C CA . MET A 1 84 ? -6.332 5.009 -9.050 1.00 94.94 84 MET A CA 1
ATOM 628 C C . MET A 1 84 ? -7.640 4.224 -9.088 1.00 94.94 84 MET A C 1
ATOM 630 O O . MET A 1 84 ? -8.705 4.811 -8.912 1.00 94.94 84 MET A O 1
ATOM 634 N N . ARG A 1 85 ? -7.589 2.899 -9.248 1.00 94.94 85 ARG A N 1
ATOM 635 C CA . ARG A 1 85 ? -8.781 2.048 -9.219 1.00 94.94 85 ARG A CA 1
ATOM 636 C C . ARG A 1 85 ? -9.532 2.197 -7.895 1.00 94.94 85 ARG A C 1
ATOM 638 O O . ARG A 1 85 ? -10.737 2.423 -7.925 1.00 94.94 85 ARG A O 1
ATOM 645 N N . ILE A 1 86 ? -8.849 2.113 -6.753 1.00 94.44 86 ILE A N 1
ATOM 646 C CA . ILE A 1 86 ? -9.501 2.208 -5.434 1.00 94.44 86 ILE A CA 1
ATOM 647 C C . ILE A 1 86 ? -9.956 3.631 -5.089 1.00 94.44 86 ILE A C 1
ATOM 649 O O . ILE A 1 86 ? -10.943 3.788 -4.377 1.00 94.44 86 ILE A O 1
ATOM 653 N N . ALA A 1 87 ? -9.268 4.665 -5.585 1.00 94.31 87 ALA A N 1
ATOM 654 C CA . ALA A 1 87 ? -9.597 6.055 -5.274 1.00 94.31 87 ALA A CA 1
ATOM 655 C C . ALA A 1 87 ? -10.660 6.645 -6.214 1.00 94.31 87 ALA A C 1
ATOM 657 O O . ALA A 1 87 ? -11.526 7.396 -5.773 1.00 94.31 87 ALA A O 1
ATOM 658 N N . VAL A 1 88 ? -10.600 6.314 -7.506 1.00 94.50 88 VAL A N 1
ATOM 659 C CA . VAL A 1 88 ? -11.408 6.960 -8.548 1.00 94.50 88 VAL A CA 1
ATOM 660 C C . VAL A 1 88 ? -12.674 6.172 -8.852 1.00 94.50 88 VAL A C 1
ATOM 662 O O . VAL A 1 88 ? -13.734 6.779 -8.963 1.00 94.50 88 VAL A O 1
ATOM 665 N N . VAL A 1 89 ? -12.613 4.838 -8.962 1.00 92.06 89 VAL A N 1
ATOM 666 C CA . VAL A 1 89 ? -13.784 4.041 -9.380 1.00 92.06 89 VAL A CA 1
ATOM 667 C C . VAL A 1 89 ? -14.967 4.200 -8.420 1.00 92.06 89 VAL A C 1
ATOM 669 O O . VAL A 1 89 ? -16.062 4.467 -8.910 1.00 92.06 89 VAL A O 1
ATOM 672 N N . PRO A 1 90 ? -14.808 4.120 -7.082 1.00 90.75 90 PRO A N 1
ATOM 673 C CA . PRO A 1 90 ? -15.943 4.299 -6.176 1.00 90.75 90 PRO A CA 1
ATOM 674 C C . PRO A 1 90 ? -16.553 5.700 -6.261 1.00 90.75 90 PRO A C 1
ATOM 676 O O . PRO A 1 90 ? -17.768 5.844 -6.172 1.00 90.75 90 PRO A O 1
ATOM 679 N N . VAL A 1 91 ? -15.719 6.727 -6.462 1.00 92.25 91 VAL A N 1
ATOM 680 C CA . VAL A 1 91 ? -16.172 8.115 -6.635 1.00 92.25 91 VAL A CA 1
ATOM 681 C C . VAL A 1 91 ? -16.937 8.259 -7.946 1.00 92.25 91 VAL A C 1
ATOM 683 O O . VAL A 1 91 ? -18.036 8.801 -7.956 1.00 92.25 91 VAL A O 1
ATOM 686 N N . TRP A 1 92 ? -16.395 7.720 -9.037 1.00 93.69 92 TRP A N 1
ATOM 687 C CA . TRP A 1 92 ? -17.041 7.726 -10.344 1.00 93.69 92 TRP A CA 1
ATOM 688 C C . TRP A 1 92 ? -18.408 7.039 -10.311 1.00 93.69 92 TRP A C 1
ATOM 690 O O . TRP A 1 92 ? -19.390 7.617 -10.778 1.00 93.69 92 TRP A O 1
ATOM 700 N N . VAL A 1 93 ? -18.478 5.843 -9.716 1.00 92.38 93 VAL A N 1
ATOM 701 C CA . VAL A 1 93 ? -19.725 5.087 -9.530 1.00 92.38 93 VAL A CA 1
ATOM 702 C C . VAL A 1 93 ? -20.709 5.875 -8.671 1.00 92.38 93 VAL A C 1
ATOM 704 O O . VAL A 1 93 ? -21.876 5.954 -9.023 1.00 92.38 93 VAL A O 1
ATOM 707 N N . ALA A 1 94 ? -20.264 6.514 -7.588 1.00 91.38 94 ALA A N 1
ATOM 708 C CA . ALA A 1 94 ? -21.143 7.339 -6.760 1.00 91.38 94 ALA A CA 1
ATOM 709 C C . ALA A 1 94 ? -21.679 8.581 -7.497 1.00 91.38 94 ALA A C 1
ATOM 711 O O . ALA A 1 94 ? -22.771 9.041 -7.186 1.00 91.38 94 ALA A O 1
ATOM 712 N N . MET A 1 95 ? -20.928 9.126 -8.461 1.00 92.00 95 MET A N 1
ATOM 713 C CA . MET A 1 95 ? -21.351 10.281 -9.262 1.00 92.00 95 MET A CA 1
ATOM 714 C C . MET A 1 95 ? -22.303 9.919 -10.410 1.00 92.00 95 MET A C 1
ATOM 716 O O . MET A 1 95 ? -23.090 10.766 -10.816 1.00 92.00 95 MET A O 1
ATOM 720 N N . HIS A 1 96 ? -22.222 8.695 -10.941 1.00 87.69 96 HIS A N 1
ATOM 721 C CA . HIS A 1 96 ? -22.992 8.251 -12.116 1.00 87.69 96 HIS A CA 1
ATOM 722 C C . HIS A 1 96 ? -23.982 7.117 -11.803 1.00 87.69 96 HIS A C 1
ATOM 724 O O . HIS A 1 96 ? -24.624 6.591 -12.705 1.00 87.69 96 HIS A O 1
ATOM 730 N N . GLY A 1 97 ? -24.109 6.731 -10.532 1.00 63.22 97 GLY A N 1
ATOM 731 C CA . GLY A 1 97 ? -24.924 5.606 -10.067 1.00 63.22 97 GLY A CA 1
ATOM 732 C C . GLY A 1 97 ? -26.440 5.815 -10.127 1.00 63.22 97 GLY A C 1
ATOM 733 O O . GLY A 1 97 ? -27.163 4.899 -9.758 1.00 63.22 97 GLY A O 1
ATOM 734 N N . ASP A 1 98 ? -26.908 6.964 -10.625 1.00 59.28 98 ASP A N 1
ATOM 735 C CA . ASP A 1 98 ? -28.332 7.305 -10.782 1.00 59.28 98 ASP A CA 1
ATOM 736 C C . ASP A 1 98 ? -28.791 7.299 -12.259 1.00 59.28 98 ASP A C 1
ATOM 738 O O . ASP A 1 98 ? -29.704 8.021 -12.651 1.00 59.28 98 ASP A O 1
ATOM 742 N N . SER A 1 99 ? -28.156 6.510 -13.127 1.00 63.22 99 SER A N 1
ATOM 743 C CA . SER A 1 99 ? -28.625 6.274 -14.506 1.00 63.22 99 SER A CA 1
ATOM 744 C C . SER A 1 99 ? -28.782 4.759 -14.690 1.00 63.22 99 SER A C 1
ATOM 746 O O . SER A 1 99 ? -27.778 4.065 -14.791 1.00 63.22 99 SER A O 1
ATOM 748 N N . GLU A 1 100 ? -29.972 4.166 -14.519 1.00 57.16 100 GLU A N 1
ATOM 749 C CA . GLU A 1 100 ? -30.989 3.921 -15.570 1.00 57.16 100 GLU A CA 1
ATOM 750 C C . GLU A 1 100 ? -32.227 3.155 -15.008 1.00 57.16 100 GLU A C 1
ATOM 752 O O . GLU A 1 100 ? -32.113 2.598 -13.912 1.00 57.16 100 GLU A O 1
ATOM 757 N N . PRO A 1 101 ? -33.360 2.991 -15.746 1.00 50.47 101 PRO A N 1
ATOM 758 C CA . PRO A 1 101 ? -33.744 3.588 -17.033 1.00 50.47 101 PRO A CA 1
ATOM 759 C C . PRO A 1 101 ? -35.056 4.404 -16.961 1.00 50.47 101 PRO A C 1
ATOM 761 O O . PRO A 1 101 ? -35.888 4.233 -16.070 1.00 50.47 101 PRO A O 1
ATOM 764 N N . GLY A 1 102 ? -35.259 5.290 -17.943 1.00 50.22 102 GLY A N 1
ATOM 765 C CA . GLY A 1 102 ? -36.569 5.883 -18.210 1.00 50.22 102 GLY A CA 1
ATOM 766 C C . GLY A 1 102 ? -37.598 4.788 -18.489 1.00 50.22 102 GLY A C 1
ATOM 767 O O . GLY A 1 102 ? -37.312 3.837 -19.212 1.00 50.22 102 GLY A O 1
ATOM 768 N N . GLY A 1 103 ? -38.764 4.910 -17.857 1.00 52.25 103 GLY A N 1
ATOM 769 C CA . GLY A 1 103 ? -39.851 3.955 -17.985 1.00 52.25 103 GLY A CA 1
ATOM 770 C C . GLY A 1 103 ? -40.349 3.845 -19.420 1.00 52.25 103 GLY A C 1
ATOM 771 O O . GLY A 1 103 ? -40.6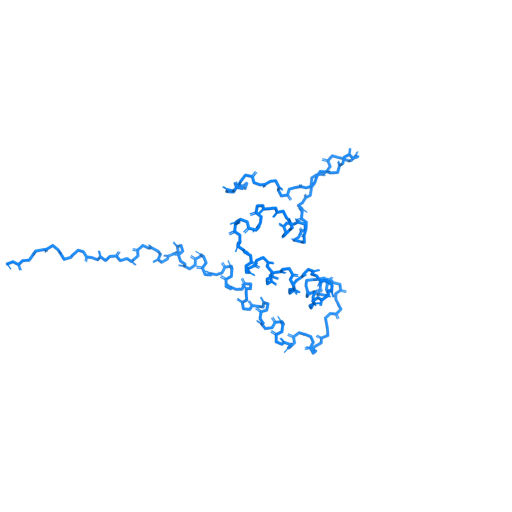70 4.845 -20.055 1.00 52.25 103 GLY A O 1
ATOM 772 N N . GLU A 1 104 ? -40.468 2.613 -19.894 1.00 50.59 104 GLU A N 1
ATOM 773 C CA . GLU A 1 104 ? -41.485 2.272 -20.879 1.00 50.59 104 GLU A CA 1
ATOM 774 C C . GLU A 1 104 ? -42.757 1.936 -20.092 1.00 50.59 104 GLU A C 1
ATOM 776 O O . GLU A 1 104 ? -42.975 0.808 -19.651 1.00 50.59 104 GLU A O 1
ATOM 781 N N . GLU A 1 105 ? -43.564 2.966 -19.838 1.00 56.31 105 GLU A N 1
ATOM 782 C CA . GLU A 1 105 ? -44.983 2.808 -19.543 1.00 56.31 105 GLU A CA 1
ATOM 783 C C . GLU A 1 105 ? -45.720 2.886 -20.888 1.00 56.31 105 GLU A C 1
ATOM 785 O O . GLU A 1 105 ? -45.618 3.890 -21.584 1.00 56.31 105 GLU A O 1
ATOM 790 N N . SER A 1 106 ? -46.361 1.766 -21.239 1.00 56.03 106 SER A N 1
ATOM 791 C CA . SER A 1 106 ? -47.500 1.567 -22.151 1.00 56.03 106 SER A CA 1
ATOM 792 C C . SER A 1 106 ? -47.652 2.462 -23.388 1.00 56.03 106 SER A C 1
ATOM 794 O O . SER A 1 106 ? -47.887 3.655 -23.254 1.00 56.03 106 SER A O 1
ATOM 796 N N . ASP A 1 107 ? -47.778 1.838 -24.562 1.00 52.75 107 ASP A N 1
ATOM 797 C CA . ASP A 1 107 ? -48.963 2.068 -25.397 1.00 52.75 107 ASP A CA 1
ATOM 798 C C . ASP A 1 107 ? -49.238 0.861 -26.321 1.00 52.75 107 ASP A C 1
ATOM 800 O O . ASP A 1 107 ? -48.345 0.384 -27.021 1.00 52.75 107 ASP A O 1
ATOM 804 N N . GLU A 1 108 ? -50.510 0.435 -26.273 1.00 46.09 108 GLU A N 1
ATOM 805 C CA . GLU A 1 108 ? -51.275 -0.532 -27.099 1.00 46.09 108 GLU A CA 1
ATOM 806 C C . GLU A 1 108 ? -51.145 -2.052 -26.862 1.00 46.09 108 GLU A C 1
ATOM 808 O O . GLU A 1 108 ? -50.150 -2.698 -27.258 1.00 46.09 108 GLU A O 1
#

Foldseek 3Di:
DDPPVPDDQWDADPVPRDIDGHDPQVVLPDPVNCVPCPPVRSCLCCQLCPDPVHLVCVVCVVVVNQDPCNCPDPSVVVVVVSVCCVPPVVVVCVVVVPDDDDDPDDDD

pLDDT: mean 86.15, std 14.62, range [34.97, 97.25]

Radius of gyration: 19.87 Å; Cα contacts (8 Å, |Δi|>4): 69; chains: 1; bounding box: 67×23×56 Å

Nearest PDB structures (foldseek):
  6icz-assembly1_C  TM=1.919E-01  e=6.601E+00  Homo sapiens